Protein AF-A0A562E4D7-F1 (afdb_monomer_lite)

Radius of gyration: 24.94 Å; chains: 1; bounding box: 65×16×67 Å

Sequence (90 aa):
MMQSRRIDPLLRRAQEHEDAVARELAERQRAHELQESRLEELRRYAAEYAASQMSAISPAQLANRRAFLDRLESAVEQQSRNVDRSRERL

Structure (mmCIF, N/CA/C/O backbone):
data_AF-A0A562E4D7-F1
#
_entry.id   AF-A0A562E4D7-F1
#
loop_
_atom_site.group_PDB
_atom_site.id
_atom_site.type_symbol
_atom_site.label_atom_id
_atom_site.label_alt_id
_atom_site.label_comp_id
_atom_site.label_asym_id
_atom_site.label_entity_id
_atom_site.label_seq_id
_atom_site.pdbx_PDB_ins_code
_atom_site.Cartn_x
_atom_site.Cartn_y
_atom_site.Cartn_z
_atom_site.occupancy
_atom_site.B_iso_or_equiv
_atom_site.auth_seq_id
_atom_site.auth_comp_id
_atom_site.auth_asym_id
_atom_site.auth_atom_id
_atom_site.pdbx_PDB_model_num
ATOM 1 N N . MET A 1 1 ? -42.448 9.782 42.895 1.00 42.41 1 MET A N 1
ATOM 2 C CA . MET A 1 1 ? -42.281 8.845 41.762 1.00 42.41 1 MET A CA 1
ATOM 3 C C . MET A 1 1 ? -40.875 8.272 41.818 1.00 42.41 1 MET A C 1
ATOM 5 O O . MET A 1 1 ? -39.928 9.031 41.675 1.00 42.41 1 MET A O 1
ATOM 9 N N . MET A 1 2 ? -40.718 6.977 42.110 1.00 52.66 2 MET A N 1
ATOM 10 C CA . MET A 1 2 ? -39.404 6.326 42.062 1.00 52.66 2 MET A CA 1
ATOM 11 C C . MET A 1 2 ? -39.104 5.953 40.610 1.00 52.66 2 MET A C 1
ATOM 13 O O . MET A 1 2 ? -39.635 4.975 40.092 1.00 52.66 2 MET A O 1
ATOM 17 N N . GLN A 1 3 ? -38.286 6.766 39.945 1.00 58.31 3 GLN A N 1
ATOM 18 C CA . GLN A 1 3 ? -37.700 6.423 38.651 1.00 58.31 3 GLN A CA 1
ATOM 19 C C . GLN A 1 3 ? -36.903 5.123 38.822 1.00 58.31 3 GLN A C 1
ATOM 21 O O . GLN A 1 3 ? -36.055 5.014 39.711 1.00 58.31 3 GLN A O 1
ATOM 26 N N . SER A 1 4 ? -37.237 4.101 38.036 1.00 60.59 4 SER A N 1
ATOM 27 C CA . SER A 1 4 ? -36.616 2.780 38.135 1.00 60.59 4 SER A CA 1
ATOM 28 C C . SER A 1 4 ? -35.119 2.845 37.812 1.00 60.59 4 SER A C 1
ATOM 30 O O . SER A 1 4 ? -34.732 2.732 36.656 1.00 60.59 4 SER A O 1
ATOM 32 N N . ARG A 1 5 ? -34.272 2.893 38.851 1.00 62.31 5 ARG A N 1
ATOM 33 C CA . ARG A 1 5 ? -32.794 2.763 38.792 1.00 62.31 5 ARG A CA 1
ATOM 34 C C . ARG A 1 5 ? -32.286 1.421 38.235 1.00 62.31 5 ARG A C 1
ATOM 36 O O . ARG A 1 5 ? -31.090 1.156 38.213 1.00 62.31 5 ARG A O 1
ATOM 43 N N . ARG A 1 6 ? -33.195 0.523 37.842 1.00 68.19 6 ARG A N 1
ATOM 44 C CA . ARG A 1 6 ? -32.880 -0.804 37.288 1.00 68.19 6 ARG A CA 1
ATOM 45 C C . ARG A 1 6 ? -32.439 -0.743 35.825 1.00 68.19 6 ARG A C 1
ATOM 47 O O . ARG A 1 6 ? -31.812 -1.689 35.365 1.00 68.19 6 ARG A O 1
ATOM 54 N N . ILE A 1 7 ? -32.763 0.339 35.112 1.00 74.31 7 ILE A N 1
ATOM 55 C CA . ILE A 1 7 ? -32.390 0.515 33.701 1.00 74.31 7 ILE A CA 1
ATOM 56 C C . ILE A 1 7 ? -31.023 1.206 33.562 1.00 74.31 7 ILE A C 1
ATOM 58 O O . ILE A 1 7 ? -30.320 0.942 32.592 1.00 74.31 7 ILE A O 1
ATOM 62 N N . ASP A 1 8 ? -30.583 1.988 34.553 1.00 80.81 8 ASP A N 1
ATOM 63 C CA . ASP A 1 8 ? -29.303 2.716 34.523 1.00 80.81 8 ASP A CA 1
ATOM 64 C C . ASP A 1 8 ? -28.076 1.837 34.186 1.00 80.81 8 ASP A C 1
ATOM 66 O O . ASP A 1 8 ? -27.237 2.276 33.398 1.00 80.81 8 ASP A O 1
ATOM 70 N N . PRO A 1 9 ? -27.943 0.591 34.696 1.00 84.75 9 PRO A N 1
ATOM 71 C CA . PRO A 1 9 ? -26.834 -0.286 34.316 1.00 84.75 9 PRO A CA 1
ATOM 72 C C . PRO A 1 9 ? -26.908 -0.763 32.861 1.00 84.75 9 PRO A C 1
ATOM 74 O O . PRO A 1 9 ? -25.875 -0.927 32.216 1.00 84.75 9 PRO A O 1
ATOM 77 N N . LEU A 1 10 ? -28.118 -0.979 32.336 1.00 86.19 10 LEU A N 1
ATOM 78 C CA . LEU A 1 10 ? -28.325 -1.375 30.940 1.00 86.19 10 LEU A CA 1
ATOM 79 C C . LEU A 1 10 ? -28.017 -0.210 29.998 1.00 86.19 10 LEU A C 1
ATOM 81 O O . LEU A 1 10 ? -27.359 -0.414 28.983 1.00 86.19 10 LEU A O 1
ATOM 85 N N . LEU A 1 11 ? -28.429 1.005 30.372 1.00 86.94 11 LEU A N 1
ATOM 86 C CA . LEU A 1 11 ? -28.117 2.222 29.627 1.00 86.94 11 LEU A CA 1
ATOM 87 C C . LEU A 1 11 ? -26.606 2.472 29.584 1.00 86.94 11 LEU A C 1
ATOM 89 O O . LEU A 1 11 ? -26.059 2.721 28.516 1.00 86.94 11 LEU A O 1
ATOM 93 N N . ARG A 1 12 ? -25.919 2.329 30.723 1.00 86.94 12 ARG A N 1
ATOM 94 C CA . ARG A 1 12 ? -24.459 2.470 30.787 1.00 86.94 12 ARG A CA 1
ATOM 95 C C . ARG A 1 12 ? -23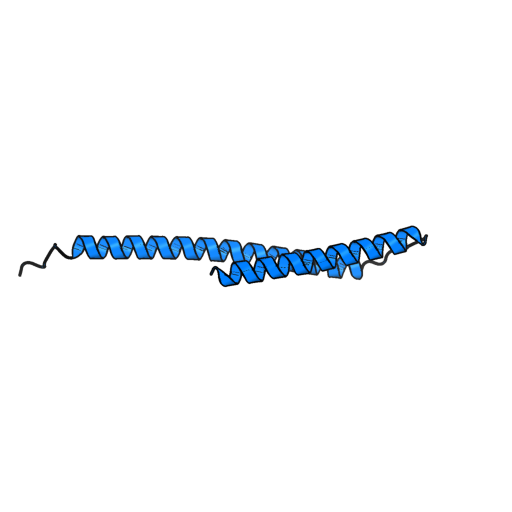.747 1.436 29.919 1.00 86.94 12 ARG A C 1
ATOM 97 O O . ARG A 1 12 ? -22.841 1.787 29.178 1.00 86.94 12 ARG A O 1
ATOM 104 N N . ARG A 1 13 ? -24.186 0.175 29.962 1.00 89.81 13 ARG A N 1
ATOM 105 C CA . ARG A 1 13 ? -23.619 -0.890 29.123 1.00 89.81 13 ARG A CA 1
ATOM 106 C C . ARG A 1 13 ? -23.843 -0.632 27.630 1.00 89.81 13 ARG A C 1
ATOM 108 O O . ARG A 1 13 ? -22.964 -0.942 26.834 1.00 89.81 13 ARG A O 1
ATOM 115 N N . ALA A 1 14 ? -25.001 -0.090 27.254 1.00 90.06 14 ALA A N 1
ATOM 116 C CA . ALA A 1 14 ? -25.276 0.299 25.874 1.00 90.06 14 ALA A CA 1
ATOM 117 C C . ALA A 1 14 ? -24.342 1.432 25.420 1.00 90.06 14 ALA A C 1
ATOM 119 O O . ALA A 1 14 ? -23.725 1.311 24.370 1.00 90.06 14 ALA A O 1
ATOM 120 N N . GLN A 1 15 ? -24.151 2.460 26.253 1.00 91.00 15 GLN A N 1
ATOM 121 C CA . GLN A 1 15 ? -23.222 3.565 25.981 1.00 91.00 15 GLN A CA 1
ATOM 122 C C . GLN A 1 15 ? -21.766 3.091 25.860 1.00 91.00 15 GLN A C 1
ATOM 124 O O . GLN A 1 15 ? -21.077 3.442 24.910 1.00 91.00 15 GLN A O 1
ATOM 129 N N . GLU A 1 16 ? -21.301 2.238 26.777 1.00 93.06 16 GLU A N 1
ATOM 130 C CA . GLU A 1 16 ? -19.954 1.651 26.712 1.00 93.06 16 GLU A CA 1
ATOM 131 C C . GLU A 1 16 ? -19.748 0.824 25.434 1.00 93.06 16 GLU A C 1
ATOM 133 O O . GLU A 1 16 ? -18.658 0.819 24.860 1.00 93.06 16 GLU A O 1
ATOM 138 N N . HIS A 1 17 ? -20.791 0.124 24.979 1.00 93.62 17 HIS A N 1
ATOM 139 C CA . HIS A 1 17 ? -20.748 -0.629 23.733 1.00 93.62 17 HIS A CA 1
ATOM 140 C C . HIS A 1 17 ? -20.703 0.290 22.508 1.00 93.62 17 HIS A C 1
ATOM 142 O O . HIS A 1 17 ? -19.883 0.058 21.623 1.00 93.62 17 HIS A O 1
ATOM 148 N N . GLU A 1 18 ? -21.526 1.339 22.469 1.00 93.69 18 GLU A N 1
ATOM 149 C CA . GLU A 1 18 ? -21.504 2.348 21.402 1.00 93.69 18 GLU A CA 1
ATOM 150 C C . GLU A 1 18 ? -20.128 3.010 21.288 1.00 93.69 18 GLU A C 1
ATOM 152 O O . GLU A 1 18 ? -19.561 3.065 20.197 1.00 93.69 18 GLU A O 1
ATOM 157 N N . ASP A 1 19 ? -19.541 3.420 22.415 1.00 95.44 19 ASP A N 1
ATOM 158 C CA . ASP A 1 19 ? -18.198 4.000 22.455 1.00 95.44 19 ASP A CA 1
ATOM 159 C C . ASP A 1 19 ? -17.131 3.019 21.951 1.00 95.44 19 ASP A C 1
ATOM 161 O O . ASP A 1 19 ? -16.202 3.411 21.239 1.00 95.44 19 ASP A O 1
ATOM 165 N N . ALA A 1 20 ? -17.240 1.737 22.312 1.00 95.56 20 ALA A N 1
ATOM 166 C CA . ALA A 1 20 ? -16.315 0.706 21.851 1.00 95.56 20 ALA A CA 1
ATOM 167 C C . ALA A 1 20 ? -16.412 0.496 20.332 1.00 95.56 20 ALA A C 1
ATOM 169 O O . ALA A 1 20 ? -15.385 0.482 19.651 1.00 95.56 20 ALA A O 1
ATOM 170 N N . VAL A 1 21 ? -17.632 0.404 19.795 1.00 96.06 21 VAL A N 1
ATOM 171 C CA . VAL A 1 21 ? -17.879 0.253 18.353 1.00 96.06 21 VAL A CA 1
ATOM 172 C C . VAL A 1 21 ? -17.397 1.484 17.585 1.00 96.06 21 VAL A C 1
ATOM 174 O O . VAL A 1 21 ? -16.746 1.345 16.551 1.00 96.06 21 VAL A O 1
ATOM 177 N N . ALA A 1 22 ? -17.643 2.692 18.099 1.00 95.94 22 ALA A N 1
ATOM 178 C CA . ALA A 1 22 ? -17.187 3.929 17.471 1.00 95.94 22 ALA A CA 1
ATOM 179 C C . ALA A 1 22 ? -15.653 4.003 17.386 1.00 95.94 22 ALA A C 1
ATOM 181 O O . ALA A 1 22 ? -15.103 4.406 16.358 1.00 95.94 22 ALA A O 1
ATOM 182 N N . ARG A 1 23 ? -14.947 3.579 18.443 1.00 96.44 23 ARG A N 1
ATOM 183 C CA . ARG A 1 23 ? -13.475 3.513 18.448 1.00 96.44 23 ARG A CA 1
ATOM 184 C C . ARG A 1 23 ? -12.952 2.497 17.443 1.00 96.44 23 ARG A C 1
ATOM 186 O O . ARG A 1 23 ? -12.037 2.818 16.688 1.00 96.44 23 ARG A O 1
ATOM 193 N N . GLU A 1 24 ? -13.550 1.312 17.407 1.00 96.69 24 GLU A N 1
ATOM 194 C CA . GLU A 1 24 ? -13.164 0.261 16.468 1.00 96.69 24 GLU A CA 1
ATOM 195 C C . GLU A 1 24 ? -13.370 0.704 15.011 1.00 96.69 24 GLU A C 1
ATOM 197 O O . GLU A 1 24 ? -12.478 0.538 14.176 1.00 96.69 24 GLU A O 1
ATOM 202 N N . LEU A 1 25 ? -14.501 1.347 14.708 1.00 97.00 25 LEU A N 1
ATOM 203 C CA . LEU A 1 25 ? -14.762 1.913 13.386 1.00 97.00 25 LEU A CA 1
ATOM 204 C C . LEU A 1 25 ? -13.729 2.989 13.021 1.00 97.00 25 LEU A C 1
ATOM 206 O O . LEU A 1 25 ? -13.172 2.961 11.925 1.00 97.00 25 LEU A O 1
ATOM 210 N N . ALA A 1 26 ? -13.408 3.899 13.945 1.00 97.38 26 ALA A N 1
ATOM 211 C CA . ALA A 1 26 ? -12.402 4.936 13.716 1.00 97.38 26 ALA A CA 1
ATOM 212 C C . ALA A 1 26 ? -10.988 4.365 13.491 1.00 97.38 26 ALA A C 1
ATOM 214 O O . ALA A 1 26 ? -10.184 4.937 12.754 1.00 97.38 26 ALA A O 1
ATOM 215 N N . GLU A 1 27 ? -10.639 3.246 14.126 1.00 96.94 27 GLU A N 1
ATOM 216 C CA . GLU A 1 27 ? -9.382 2.535 13.866 1.00 96.94 27 GLU A CA 1
ATOM 217 C C . GLU A 1 27 ? -9.357 1.905 12.474 1.00 96.94 27 GLU A C 1
ATOM 219 O O . GLU A 1 27 ? -8.378 2.073 11.743 1.00 96.94 27 GLU A O 1
ATOM 224 N N . ARG A 1 28 ? -10.444 1.239 12.075 1.00 97.50 28 ARG A N 1
ATOM 225 C CA . ARG A 1 28 ? -10.568 0.635 10.743 1.00 97.50 28 ARG A CA 1
ATOM 226 C C . ARG A 1 28 ? -10.545 1.694 9.639 1.00 97.50 28 ARG A C 1
ATOM 228 O O . ARG A 1 28 ? -9.838 1.504 8.652 1.00 97.50 28 ARG A O 1
ATOM 235 N N . GLN A 1 29 ? -11.220 2.827 9.842 1.00 98.12 29 GLN A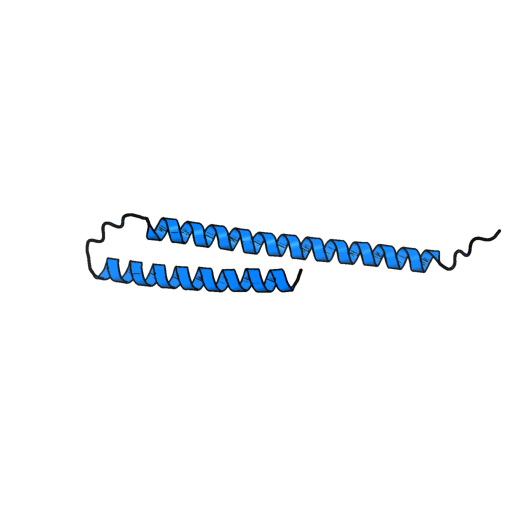 N 1
ATOM 236 C CA . GLN A 1 29 ? -11.224 3.958 8.911 1.00 98.12 29 GLN A CA 1
ATOM 237 C C . GLN A 1 29 ? -9.811 4.512 8.695 1.00 98.12 29 GLN A C 1
ATOM 239 O O . GLN A 1 29 ? -9.348 4.593 7.559 1.00 98.12 29 GLN A O 1
ATOM 244 N N . ARG A 1 30 ? -9.070 4.774 9.779 1.00 97.62 30 ARG A N 1
ATOM 245 C CA . ARG A 1 30 ? -7.665 5.216 9.697 1.00 97.62 30 ARG A CA 1
ATOM 246 C C . ARG A 1 30 ? -6.774 4.193 8.992 1.00 97.62 30 ARG A C 1
ATOM 248 O O . ARG A 1 30 ? -5.892 4.556 8.216 1.00 97.62 30 ARG A O 1
ATOM 255 N N . ALA A 1 31 ? -6.987 2.905 9.256 1.00 96.81 31 ALA A N 1
ATOM 256 C CA . ALA A 1 31 ? -6.243 1.846 8.587 1.00 96.81 31 ALA A CA 1
ATOM 257 C C . ALA A 1 31 ? -6.557 1.778 7.083 1.00 96.81 31 ALA A C 1
ATOM 259 O O . ALA A 1 31 ? -5.643 1.524 6.297 1.00 96.81 31 ALA A O 1
ATOM 260 N N . HIS A 1 32 ? -7.809 2.012 6.681 1.00 98.12 32 HIS A N 1
ATOM 261 C CA . HIS A 1 32 ? -8.222 2.075 5.280 1.00 98.12 32 HIS A CA 1
ATOM 262 C C . HIS A 1 32 ? -7.586 3.266 4.555 1.00 98.12 32 HIS A C 1
ATOM 264 O O . HIS A 1 32 ? -6.916 3.056 3.544 1.00 98.12 32 HIS A O 1
ATOM 270 N N . GLU A 1 33 ? -7.678 4.468 5.126 1.00 98.31 33 GLU A N 1
ATOM 271 C CA . GLU A 1 33 ? -7.068 5.693 4.581 1.00 98.31 33 GLU A CA 1
ATOM 272 C C . GLU A 1 33 ? -5.557 5.529 4.354 1.00 98.31 33 GLU A C 1
ATOM 274 O O . GLU A 1 33 ? -5.012 5.942 3.329 1.00 98.31 33 GLU A O 1
ATOM 279 N N . LEU A 1 34 ? -4.864 4.841 5.269 1.00 98.00 34 LEU A N 1
ATOM 280 C CA . LEU A 1 34 ? -3.447 4.521 5.102 1.00 98.00 34 LEU A CA 1
ATOM 281 C C . LEU A 1 34 ? -3.188 3.587 3.906 1.00 98.00 34 LEU A C 1
ATOM 283 O O . LEU A 1 34 ? -2.170 3.732 3.228 1.00 98.00 34 LEU A O 1
ATOM 287 N N . GLN A 1 35 ? -4.068 2.614 3.642 1.00 98.06 35 GLN A N 1
ATOM 288 C CA . GLN A 1 35 ? -3.924 1.755 2.461 1.00 98.06 35 GLN A CA 1
ATOM 289 C C . GLN A 1 35 ? -4.165 2.533 1.166 1.00 98.06 35 GLN A C 1
ATOM 291 O O . GLN A 1 35 ? -3.447 2.292 0.192 1.00 98.06 35 GLN A O 1
ATOM 296 N N . GLU A 1 36 ? -5.134 3.453 1.160 1.00 98.56 36 GLU A N 1
ATOM 297 C CA . GLU A 1 36 ? -5.430 4.319 0.014 1.00 98.56 36 GLU A CA 1
ATOM 298 C C . GLU A 1 36 ? -4.259 5.250 -0.303 1.00 98.56 36 GLU A C 1
ATOM 300 O O . GLU A 1 36 ? -3.795 5.278 -1.442 1.00 98.56 36 GLU A O 1
ATOM 305 N N . SER A 1 37 ? -3.710 5.926 0.711 1.00 98.50 37 SER A N 1
ATOM 306 C CA . SER A 1 37 ? -2.535 6.792 0.558 1.00 98.50 37 SER A CA 1
ATOM 307 C C . SER A 1 37 ? -1.344 6.032 -0.040 1.00 98.50 37 SER A C 1
ATOM 309 O O . SER A 1 37 ? -0.743 6.485 -1.013 1.00 98.50 37 SER A O 1
ATOM 311 N N . ARG A 1 38 ? -1.058 4.818 0.449 1.00 98.19 38 ARG A N 1
ATOM 312 C CA . ARG A 1 38 ? 0.004 3.961 -0.110 1.00 98.19 38 ARG A CA 1
ATOM 313 C C . ARG A 1 38 ? -0.251 3.566 -1.563 1.00 98.19 38 ARG A C 1
ATOM 315 O O . ARG A 1 38 ? 0.690 3.474 -2.348 1.00 98.19 38 ARG A O 1
ATOM 322 N N . LEU A 1 39 ? -1.506 3.290 -1.925 1.00 98.62 39 LEU A N 1
ATOM 323 C CA . LEU A 1 39 ? -1.869 2.965 -3.305 1.00 98.62 39 LEU A CA 1
ATOM 324 C C . LEU A 1 39 ? -1.657 4.167 -4.227 1.00 98.62 39 LEU A C 1
ATOM 326 O O . LEU A 1 39 ? -1.143 4.006 -5.334 1.00 98.62 39 LEU A O 1
ATOM 330 N N . GLU A 1 40 ? -2.050 5.358 -3.779 1.00 98.56 40 GLU A N 1
ATOM 331 C CA . GLU A 1 40 ? -1.858 6.594 -4.529 1.00 98.56 40 GLU A CA 1
ATOM 332 C C . GLU A 1 40 ? -0.371 6.875 -4.763 1.00 98.56 40 GLU A C 1
ATOM 334 O O . GLU A 1 40 ? 0.037 7.097 -5.905 1.00 98.56 40 GLU A O 1
ATOM 339 N N . GLU A 1 41 ? 0.447 6.796 -3.712 1.00 98.38 41 GLU A N 1
ATOM 340 C CA . GLU A 1 41 ? 1.900 6.966 -3.805 1.00 98.38 41 GLU A CA 1
ATOM 341 C C . GLU A 1 41 ? 2.523 5.977 -4.792 1.00 98.38 41 GLU A C 1
ATOM 343 O O . GLU A 1 41 ? 3.308 6.369 -5.656 1.00 98.38 41 GLU A O 1
ATOM 348 N N . LEU A 1 42 ? 2.131 4.702 -4.722 1.00 98.12 42 LEU A N 1
ATOM 349 C CA . LEU A 1 42 ? 2.663 3.667 -5.604 1.00 98.12 42 LEU A CA 1
ATOM 350 C C . LEU A 1 42 ? 2.273 3.901 -7.070 1.00 98.12 42 LEU A C 1
ATOM 352 O O . LEU A 1 42 ? 3.107 3.746 -7.963 1.00 98.12 42 LEU A O 1
ATOM 356 N N . ARG A 1 43 ? 1.026 4.315 -7.328 1.00 98.19 43 ARG A N 1
ATOM 357 C CA . ARG A 1 43 ? 0.553 4.676 -8.675 1.00 98.19 43 ARG A CA 1
ATOM 358 C C . ARG A 1 43 ? 1.284 5.896 -9.220 1.00 98.19 43 ARG A C 1
ATOM 360 O O . ARG A 1 43 ? 1.676 5.897 -10.386 1.00 98.19 43 ARG A O 1
ATOM 367 N N . ARG A 1 44 ? 1.490 6.914 -8.382 1.00 98.12 44 ARG A N 1
ATOM 368 C CA . ARG A 1 44 ? 2.229 8.125 -8.748 1.00 98.12 44 ARG A CA 1
ATOM 369 C C . ARG A 1 44 ? 3.669 7.786 -9.110 1.00 98.12 44 ARG A C 1
ATOM 371 O O . ARG A 1 44 ? 4.110 8.119 -10.205 1.00 98.12 44 ARG A O 1
ATOM 378 N N . TYR A 1 45 ? 4.350 7.034 -8.250 1.00 97.44 45 TYR A N 1
ATOM 379 C CA . TYR A 1 45 ? 5.707 6.564 -8.505 1.00 97.44 45 TYR A CA 1
ATOM 380 C C . TYR A 1 45 ? 5.796 5.741 -9.798 1.00 97.44 45 TYR A C 1
ATOM 382 O O . TYR A 1 45 ? 6.726 5.919 -10.581 1.00 97.44 45 TYR A O 1
ATOM 390 N N . ALA A 1 46 ? 4.810 4.882 -10.073 1.00 95.62 46 ALA A N 1
ATOM 391 C CA . ALA A 1 46 ? 4.762 4.113 -11.313 1.00 95.62 46 ALA A CA 1
ATOM 392 C C . ALA A 1 46 ? 4.624 4.979 -12.562 1.00 95.62 46 ALA A C 1
ATOM 394 O O . ALA A 1 46 ? 5.349 4.766 -13.537 1.00 95.62 46 ALA A O 1
ATOM 395 N N . ALA A 1 47 ? 3.743 5.977 -12.520 1.00 95.69 47 ALA A N 1
ATOM 396 C CA . ALA A 1 47 ? 3.571 6.921 -13.614 1.00 95.69 47 ALA A CA 1
ATOM 397 C C . ALA A 1 47 ? 4.846 7.749 -13.846 1.00 95.69 47 ALA A C 1
ATOM 399 O O . ALA A 1 47 ? 5.313 7.857 -14.980 1.00 95.69 47 ALA A O 1
ATOM 400 N N . GLU A 1 48 ? 5.450 8.271 -12.777 1.00 95.81 48 GLU A N 1
ATOM 401 C CA . GLU A 1 48 ? 6.700 9.035 -12.836 1.00 95.81 48 GLU A CA 1
ATOM 402 C C . GLU A 1 48 ? 7.857 8.187 -13.377 1.00 95.81 48 GLU A C 1
ATOM 404 O O . GLU A 1 48 ? 8.593 8.618 -14.268 1.00 95.81 48 GLU A O 1
ATOM 409 N N . TYR A 1 49 ? 7.993 6.948 -12.901 1.00 94.50 49 TYR A N 1
ATOM 410 C CA . TYR A 1 49 ? 9.029 6.038 -13.372 1.00 94.50 49 TYR A CA 1
ATOM 411 C C . TYR A 1 49 ? 8.831 5.671 -14.846 1.00 94.50 49 TYR A C 1
ATOM 413 O O . TYR A 1 49 ? 9.797 5.666 -15.610 1.00 94.50 49 TYR A O 1
ATOM 421 N N . ALA A 1 50 ? 7.597 5.412 -15.283 1.00 91.69 50 ALA A N 1
ATOM 422 C CA . ALA A 1 50 ? 7.297 5.118 -16.681 1.00 91.69 50 ALA A CA 1
ATOM 423 C C . ALA A 1 50 ? 7.583 6.317 -17.602 1.00 91.69 50 ALA A C 1
ATOM 425 O O . ALA A 1 50 ? 8.147 6.129 -18.683 1.00 91.69 50 ALA A O 1
ATOM 426 N N . ALA A 1 51 ? 7.256 7.532 -17.151 1.00 91.38 51 ALA A N 1
ATOM 427 C CA . ALA A 1 51 ? 7.497 8.779 -17.874 1.00 91.38 51 ALA A CA 1
ATOM 428 C C . ALA A 1 51 ? 8.968 9.232 -17.848 1.00 91.38 51 ALA A C 1
ATOM 430 O O . ALA A 1 51 ? 9.376 10.029 -18.695 1.00 91.38 51 ALA A O 1
ATOM 431 N N . SER A 1 52 ? 9.777 8.730 -16.905 1.00 88.94 52 SER A N 1
ATOM 432 C CA . SER A 1 52 ? 11.199 9.072 -16.816 1.00 88.94 52 SER A CA 1
ATOM 433 C C . SER A 1 52 ? 11.917 8.766 -18.134 1.00 88.94 52 SER A C 1
ATOM 435 O O . SER A 1 52 ? 11.876 7.635 -18.631 1.00 88.94 52 SER A O 1
ATOM 437 N N . GLN A 1 53 ? 12.594 9.763 -18.710 1.00 76.00 53 GLN A N 1
ATOM 438 C CA . GLN A 1 53 ? 13.456 9.530 -19.865 1.00 76.00 53 GLN A CA 1
ATOM 439 C C . GLN A 1 53 ? 14.662 8.716 -19.407 1.00 76.00 53 GLN A C 1
ATOM 441 O O . GLN A 1 53 ? 15.546 9.215 -18.712 1.00 76.00 53 GLN A O 1
ATOM 446 N N . MET A 1 54 ? 14.689 7.443 -19.786 1.00 75.19 54 MET A N 1
ATOM 447 C CA . MET A 1 54 ? 15.848 6.595 -19.565 1.00 75.19 54 MET A CA 1
ATOM 448 C C . MET A 1 54 ? 16.702 6.612 -20.822 1.00 75.19 54 MET A C 1
ATOM 450 O O . MET A 1 54 ? 16.299 6.069 -21.850 1.00 75.19 54 MET A O 1
ATOM 454 N N . SER A 1 55 ? 17.897 7.192 -20.728 1.00 73.12 55 SER A N 1
ATOM 455 C CA . SER A 1 55 ? 18.947 7.014 -21.735 1.00 73.12 55 SER A CA 1
ATOM 456 C C . SER A 1 55 ? 19.489 5.588 -21.642 1.00 73.12 55 SER A C 1
ATOM 458 O O . SER A 1 55 ? 20.561 5.343 -21.093 1.00 73.12 55 SER A O 1
ATOM 460 N N . ALA A 1 56 ? 18.699 4.619 -22.103 1.00 76.44 56 ALA A N 1
ATOM 461 C CA . ALA A 1 56 ? 19.127 3.235 -22.188 1.00 76.44 56 ALA A CA 1
ATOM 462 C C . ALA A 1 56 ? 20.188 3.118 -23.287 1.00 76.44 56 ALA A C 1
ATOM 464 O O . ALA A 1 56 ? 19.923 3.414 -24.449 1.00 76.44 56 ALA A O 1
ATOM 465 N N . ILE A 1 57 ? 21.382 2.675 -22.912 1.00 82.69 57 ILE A N 1
ATOM 466 C CA . ILE A 1 57 ? 22.526 2.499 -23.812 1.00 82.69 57 ILE A CA 1
ATOM 467 C C . ILE A 1 57 ? 22.784 1.022 -24.141 1.00 82.69 57 ILE A C 1
ATOM 469 O O . ILE A 1 57 ? 23.692 0.717 -24.909 1.00 82.69 57 ILE A O 1
ATOM 473 N N . SER A 1 58 ? 22.002 0.087 -23.578 1.00 91.88 58 SER A N 1
ATOM 474 C CA . SER A 1 58 ? 22.123 -1.345 -23.874 1.00 91.88 58 SER A CA 1
ATOM 475 C C . SER A 1 58 ? 20.792 -2.119 -23.824 1.00 91.88 58 SER A C 1
ATOM 477 O O . SER A 1 58 ? 19.878 -1.746 -23.079 1.00 91.88 58 SER A O 1
ATOM 479 N N . PRO A 1 59 ? 20.681 -3.253 -24.550 1.00 91.50 59 PRO A N 1
ATOM 480 C CA . PRO A 1 59 ? 19.509 -4.134 -24.489 1.00 91.50 59 PRO A CA 1
ATOM 481 C C . PRO A 1 59 ? 19.201 -4.659 -23.079 1.00 91.50 59 PRO A C 1
ATOM 483 O O . PRO A 1 59 ? 18.038 -4.775 -22.700 1.00 91.50 59 PRO A O 1
ATOM 486 N N . ALA A 1 60 ? 20.233 -4.927 -22.272 1.00 93.69 60 ALA A N 1
ATOM 487 C CA . ALA A 1 60 ? 20.062 -5.388 -20.895 1.00 93.69 60 ALA A CA 1
ATOM 488 C C . ALA A 1 60 ? 19.379 -4.329 -20.010 1.00 93.69 60 ALA A C 1
ATOM 490 O O . ALA A 1 60 ? 18.526 -4.662 -19.191 1.00 93.69 60 ALA A O 1
ATOM 491 N N . GLN A 1 61 ? 19.699 -3.044 -20.199 1.00 92.12 61 GLN A N 1
ATOM 492 C CA . GLN A 1 61 ? 19.040 -1.953 -19.471 1.00 92.12 61 GLN A CA 1
ATOM 493 C C . GLN A 1 61 ? 17.561 -1.820 -19.851 1.00 92.12 61 GLN A C 1
ATOM 495 O O . GLN A 1 61 ? 16.725 -1.605 -18.975 1.00 92.12 61 GLN A O 1
ATOM 500 N N . LEU A 1 62 ? 17.226 -1.998 -21.133 1.00 91.75 62 LEU A N 1
ATOM 501 C CA . LEU A 1 62 ? 15.834 -2.011 -21.595 1.00 91.75 62 LEU A CA 1
ATOM 502 C C . LEU A 1 62 ? 15.045 -3.179 -20.984 1.00 91.75 62 LEU A C 1
ATOM 504 O O . LEU A 1 62 ? 13.946 -2.969 -20.469 1.00 91.75 62 LEU A O 1
ATOM 508 N N . ALA A 1 63 ?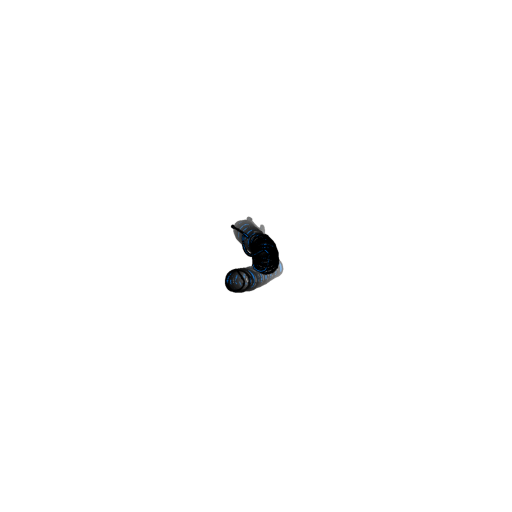 15.625 -4.384 -20.973 1.00 94.50 63 ALA A N 1
ATOM 509 C CA . ALA A 1 63 ? 15.008 -5.561 -20.360 1.00 94.50 63 ALA A CA 1
ATOM 510 C C . ALA A 1 63 ? 14.774 -5.370 -18.851 1.00 94.50 63 ALA A C 1
ATOM 512 O O . ALA A 1 63 ? 13.683 -5.649 -18.352 1.00 94.50 63 ALA A O 1
ATOM 513 N N . ASN A 1 64 ? 15.759 -4.819 -18.133 1.00 93.00 64 ASN A N 1
ATOM 514 C CA . ASN A 1 64 ? 15.637 -4.526 -16.704 1.00 93.00 64 ASN A CA 1
ATOM 515 C C . ASN A 1 64 ? 14.531 -3.507 -16.410 1.00 93.00 64 ASN A C 1
ATOM 517 O O . ASN A 1 64 ? 13.757 -3.702 -15.473 1.00 93.00 64 ASN A O 1
ATOM 521 N N . ARG A 1 65 ? 14.415 -2.443 -17.218 1.00 93.44 65 ARG A N 1
ATOM 522 C CA . ARG A 1 65 ? 13.328 -1.464 -17.068 1.00 93.44 65 ARG A CA 1
ATOM 523 C C . ARG A 1 65 ? 11.968 -2.109 -17.281 1.00 93.44 65 ARG A C 1
ATOM 525 O O . ARG A 1 65 ? 11.063 -1.851 -16.492 1.00 93.44 65 ARG A O 1
ATOM 532 N N . ARG A 1 66 ? 11.818 -2.950 -18.309 1.00 93.88 66 ARG A N 1
ATOM 533 C CA . ARG A 1 66 ? 10.552 -3.651 -18.548 1.00 93.88 66 ARG A CA 1
ATOM 534 C C . ARG A 1 66 ? 10.183 -4.539 -17.361 1.00 93.88 66 ARG A C 1
ATOM 536 O O . ARG A 1 66 ? 9.091 -4.396 -16.829 1.00 93.88 66 ARG A O 1
ATOM 543 N N . ALA A 1 67 ? 11.124 -5.350 -16.883 1.00 96.69 67 ALA A N 1
ATOM 544 C CA . ALA A 1 67 ? 10.902 -6.219 -15.731 1.00 96.69 67 ALA A CA 1
ATOM 545 C C . ALA A 1 67 ? 10.548 -5.438 -14.452 1.00 96.69 67 ALA A C 1
ATOM 547 O O . ALA A 1 67 ? 9.750 -5.906 -13.642 1.00 96.69 67 ALA A O 1
ATOM 548 N N . PHE A 1 68 ? 11.132 -4.254 -14.246 1.00 96.06 68 PHE A N 1
ATOM 549 C CA . PHE A 1 68 ? 10.784 -3.401 -13.111 1.00 96.06 68 PHE A CA 1
ATOM 550 C C . PHE A 1 68 ? 9.375 -2.810 -13.236 1.00 96.06 68 PHE A C 1
ATOM 552 O O . PHE A 1 68 ? 8.631 -2.836 -12.260 1.00 96.06 68 PHE A O 1
ATOM 559 N N . LEU A 1 69 ? 8.990 -2.337 -14.426 1.00 95.62 69 LEU A N 1
ATOM 560 C CA . LEU A 1 69 ? 7.629 -1.857 -14.690 1.00 95.62 69 LEU A CA 1
ATOM 561 C C . LEU A 1 69 ? 6.585 -2.951 -14.434 1.00 95.62 69 LEU A C 1
ATOM 563 O O . LEU A 1 69 ? 5.592 -2.683 -13.767 1.00 95.62 69 LEU A O 1
ATOM 5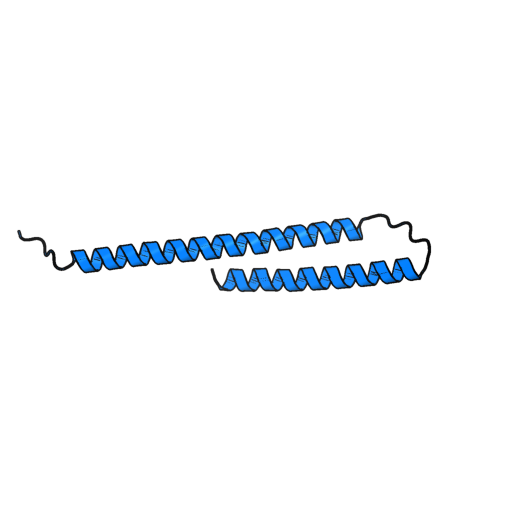67 N N . ASP A 1 70 ? 6.849 -4.183 -14.870 1.00 97.50 70 ASP A N 1
ATOM 568 C CA . ASP A 1 70 ? 5.937 -5.315 -14.655 1.00 97.50 70 ASP A CA 1
ATOM 569 C C . ASP A 1 70 ? 5.783 -5.643 -13.156 1.00 97.50 70 ASP A C 1
ATOM 571 O O . ASP A 1 70 ? 4.685 -5.902 -12.660 1.00 97.50 70 ASP A O 1
ATOM 575 N N . ARG A 1 71 ? 6.879 -5.579 -12.385 1.00 97.94 71 ARG A N 1
ATOM 576 C CA . ARG A 1 71 ? 6.822 -5.736 -10.918 1.00 97.94 71 ARG A CA 1
ATOM 577 C C . ARG A 1 71 ? 6.030 -4.617 -10.256 1.00 97.94 71 ARG A C 1
ATOM 579 O O . ARG A 1 71 ? 5.330 -4.864 -9.276 1.00 97.94 71 ARG A O 1
ATOM 586 N N . LEU A 1 72 ? 6.161 -3.397 -10.764 1.00 97.31 72 LEU A N 1
ATOM 587 C CA . LEU A 1 72 ? 5.486 -2.233 -10.215 1.00 97.31 72 LEU A CA 1
ATOM 588 C C . LEU A 1 72 ? 3.978 -2.284 -10.476 1.00 97.31 72 LEU A C 1
ATOM 590 O O . LEU A 1 72 ? 3.197 -2.019 -9.567 1.00 97.31 72 LEU A O 1
ATOM 594 N N . GLU A 1 73 ? 3.574 -2.723 -11.666 1.00 97.06 73 GLU A N 1
ATOM 595 C CA . GLU A 1 73 ? 2.180 -3.024 -12.000 1.00 97.06 73 GLU A CA 1
ATOM 596 C C . GLU A 1 73 ? 1.603 -4.094 -11.062 1.00 97.06 73 GLU A C 1
ATOM 598 O O . GLU A 1 73 ? 0.591 -3.858 -10.400 1.00 97.06 73 GLU A O 1
ATOM 603 N N . SER A 1 74 ? 2.307 -5.218 -10.883 1.00 98.19 74 SER A N 1
ATOM 604 C CA . SER A 1 74 ? 1.888 -6.265 -9.942 1.00 98.19 74 SER A CA 1
ATOM 605 C C . SER A 1 74 ? 1.759 -5.755 -8.500 1.00 98.19 74 SER A C 1
ATOM 607 O O . SER A 1 74 ? 0.865 -6.196 -7.770 1.00 98.19 74 SER A O 1
ATOM 609 N N . ALA A 1 75 ? 2.640 -4.849 -8.067 1.00 98.25 75 ALA A N 1
ATOM 610 C CA . ALA A 1 75 ? 2.574 -4.248 -6.740 1.00 98.25 75 ALA A CA 1
ATOM 611 C C . ALA A 1 75 ? 1.352 -3.323 -6.600 1.00 98.25 75 ALA A C 1
ATOM 613 O O . ALA A 1 75 ? 0.660 -3.380 -5.581 1.00 98.25 75 ALA A O 1
ATOM 614 N N . VAL A 1 76 ? 1.040 -2.524 -7.629 1.00 98.38 76 VAL A N 1
ATOM 615 C CA . VAL A 1 76 ? -0.169 -1.682 -7.673 1.00 98.38 76 VAL A CA 1
ATOM 616 C C . VAL A 1 76 ? -1.427 -2.539 -7.587 1.00 98.38 76 VAL A C 1
ATOM 618 O O . VAL A 1 76 ? -2.315 -2.238 -6.790 1.00 98.38 76 VAL A O 1
ATOM 621 N N . GLU A 1 77 ? -1.503 -3.636 -8.339 1.00 98.44 77 GLU A N 1
ATOM 622 C CA . GLU A 1 77 ? -2.638 -4.561 -8.269 1.00 98.44 77 GLU A CA 1
ATOM 623 C C . GLU A 1 77 ? -2.789 -5.198 -6.885 1.00 98.44 77 GLU A C 1
ATOM 625 O O . GLU A 1 77 ? -3.894 -5.32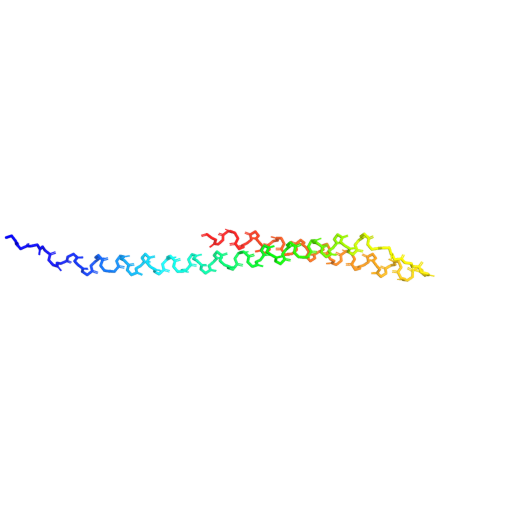5 -6.352 1.00 98.44 77 GLU A O 1
ATOM 630 N N . GLN A 1 78 ? -1.680 -5.627 -6.280 1.00 98.44 78 GLN A N 1
ATOM 631 C CA . GLN A 1 78 ? -1.703 -6.192 -4.936 1.00 98.44 78 GLN A CA 1
ATOM 632 C C . GLN A 1 78 ? -2.177 -5.165 -3.904 1.00 98.44 78 GLN A C 1
ATOM 634 O O . GLN A 1 78 ? -3.024 -5.494 -3.073 1.00 98.44 78 GLN A O 1
ATOM 639 N N . GLN A 1 79 ? -1.686 -3.928 -3.981 1.00 98.44 79 GLN A N 1
ATOM 640 C CA . GLN A 1 79 ? -2.094 -2.871 -3.066 1.00 98.44 79 GLN A CA 1
ATOM 641 C C . GLN A 1 79 ? -3.551 -2.445 -3.294 1.00 98.44 79 GLN A C 1
ATOM 643 O O . GLN A 1 79 ? -4.258 -2.202 -2.320 1.00 98.44 79 GLN A O 1
ATOM 648 N N . SER A 1 80 ? -4.042 -2.456 -4.538 1.00 98.50 80 SER A N 1
ATOM 649 C CA . SER A 1 80 ? -5.465 -2.243 -4.840 1.00 98.50 80 SER A CA 1
ATOM 650 C C . SER A 1 80 ? -6.338 -3.274 -4.129 1.00 98.50 80 SER A C 1
ATOM 652 O O . SER A 1 80 ? -7.259 -2.906 -3.410 1.00 98.50 80 SER A O 1
ATOM 654 N N . ARG A 1 81 ? -5.976 -4.562 -4.209 1.00 98.38 81 ARG A N 1
ATOM 655 C CA . ARG A 1 81 ? -6.689 -5.627 -3.483 1.00 98.38 81 ARG A CA 1
ATOM 656 C C . ARG A 1 81 ? -6.647 -5.442 -1.963 1.00 98.38 81 ARG A C 1
ATOM 658 O O . ARG A 1 81 ? -7.579 -5.851 -1.275 1.00 98.38 81 ARG A O 1
ATOM 665 N N . ASN A 1 82 ? -5.580 -4.859 -1.415 1.00 97.69 82 ASN A N 1
ATOM 666 C CA . ASN A 1 82 ? -5.503 -4.546 0.015 1.00 97.69 82 ASN A CA 1
ATOM 667 C C . ASN A 1 82 ? -6.456 -3.409 0.409 1.00 97.69 82 ASN A C 1
ATOM 669 O O . ASN A 1 82 ? -7.054 -3.484 1.482 1.00 97.69 82 ASN A O 1
ATOM 673 N N . VAL A 1 83 ? -6.607 -2.391 -0.445 1.00 98.44 83 VAL A N 1
ATOM 674 C CA . VAL A 1 83 ? -7.595 -1.311 -0.272 1.00 98.44 83 VAL A CA 1
ATOM 675 C C . VAL A 1 83 ? -9.016 -1.865 -0.345 1.00 98.44 83 VAL A C 1
ATOM 677 O O . VAL A 1 83 ? -9.825 -1.573 0.531 1.00 98.44 83 VAL A O 1
ATOM 680 N N . ASP A 1 84 ? -9.303 -2.726 -1.322 1.00 98.19 84 ASP A N 1
ATOM 681 C CA . ASP A 1 84 ? -10.627 -3.341 -1.463 1.00 98.19 84 ASP A CA 1
ATOM 682 C C . ASP A 1 84 ? -10.986 -4.164 -0.215 1.00 98.19 84 ASP A C 1
ATOM 684 O O . ASP A 1 84 ? -12.039 -3.974 0.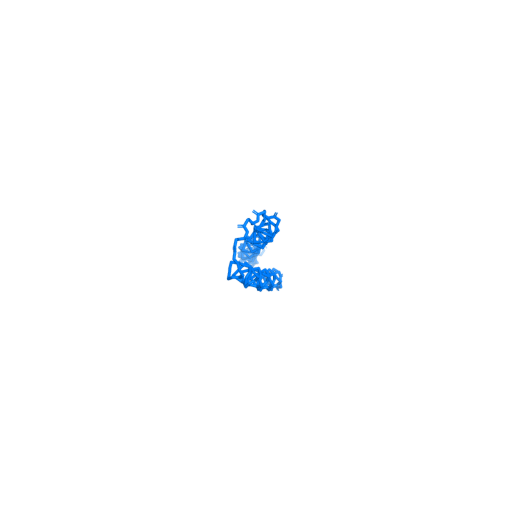390 1.00 98.19 84 ASP A O 1
ATOM 688 N N . ARG A 1 85 ? -10.055 -4.999 0.263 1.00 97.31 85 ARG A N 1
ATOM 689 C CA . ARG A 1 85 ? -10.242 -5.791 1.490 1.00 97.31 85 ARG A CA 1
ATOM 690 C C . ARG A 1 85 ? -10.368 -4.949 2.755 1.00 97.31 85 ARG A C 1
ATOM 692 O O . ARG A 1 85 ? -11.012 -5.392 3.702 1.00 97.31 85 ARG A O 1
ATOM 699 N N . SER A 1 86 ? -9.695 -3.800 2.843 1.00 95.94 86 SER A N 1
ATOM 700 C CA . SER A 1 86 ? -9.847 -2.920 4.007 1.00 95.94 86 SER A CA 1
ATOM 701 C C . SER A 1 86 ? -11.182 -2.185 3.962 1.00 95.94 86 SER A C 1
ATOM 703 O O . SER A 1 86 ? -11.805 -2.042 5.008 1.00 95.94 86 SER A O 1
ATOM 705 N N . ARG A 1 87 ? -11.669 -1.833 2.765 1.00 96.69 87 ARG A N 1
ATOM 706 C CA . ARG A 1 87 ? -13.002 -1.259 2.550 1.00 96.69 87 ARG A CA 1
ATOM 707 C C . ARG A 1 87 ? -14.123 -2.214 2.947 1.00 96.69 87 ARG A C 1
ATOM 709 O O . ARG A 1 87 ? -15.082 -1.785 3.565 1.00 96.69 87 ARG A O 1
ATOM 716 N N . GLU A 1 88 ? -13.991 -3.502 2.631 1.00 95.94 88 GLU A N 1
ATOM 717 C CA . GLU A 1 88 ? -14.951 -4.547 3.035 1.00 95.94 88 GLU A CA 1
ATOM 718 C C . GLU A 1 88 ? -15.056 -4.731 4.560 1.00 95.94 88 GLU A C 1
ATOM 720 O O . GLU A 1 88 ? -15.992 -5.367 5.040 1.00 95.94 88 GLU A O 1
ATOM 725 N N . ARG A 1 89 ? -14.077 -4.229 5.324 1.00 89.75 89 ARG A N 1
ATOM 726 C CA . ARG A 1 89 ? -14.010 -4.351 6.789 1.00 89.75 89 ARG A CA 1
ATOM 727 C C . ARG A 1 89 ? -14.436 -3.082 7.530 1.00 89.75 89 ARG A C 1
ATOM 729 O O . ARG A 1 89 ? -14.485 -3.128 8.763 1.00 89.75 89 ARG A O 1
ATOM 736 N N . LEU A 1 90 ? -14.685 -1.985 6.809 1.00 88.50 90 LEU A N 1
ATOM 737 C CA . LEU A 1 90 ? -15.337 -0.785 7.342 1.00 88.50 90 LEU A CA 1
ATOM 738 C C . LEU A 1 90 ? -16.808 -1.088 7.623 1.00 88.50 90 LEU A C 1
ATOM 740 O O . LEU A 1 90 ? -17.230 -0.800 8.763 1.00 88.50 90 LEU A O 1
#

Secondary structure (DSSP, 8-state):
----TTSHHHHHHHHHHHHHHHHHHHHHHHHHHHHHHHHHHHHHHHHHHHHS-----SHHHHHHHHHHHHHHHHHHHHHHHHHHHHHTT-

Foldseek 3Di:
DDDPPVCVVVVVVVVVVVVVVVVVVVVLVVVLVVLVVVLVVLVVVLVCLVPDDDPDPDPVVVVVSVVVSVVSVVVSVVSVVVSVVSVVVD

Organism: NCBI:txid935569

pLDDT: mean 91.39, std 11.05, range [42.41, 98.62]

InterPro domains:
  IPR012823 Flagellar export FliJ [PF02050] (6-89)
  IPR052570 Flagellar FliJ [PTHR38786] (1-88)
  IPR053716 Flagellar assembly and chemotaxis effector [G3DSA:1.10.287.1700] (1-90)